Protein AF-A0A818LET8-F1 (afdb_monomer_lite)

pLDDT: mean 85.66, std 9.03, range [57.62, 95.06]

Sequence (127 aa):
EAFKAIEDIHSFTTISKKTPRPQQLATYYNKVALVFWKGGNYVFHATTVLKLYVLHKELKKNITHTELTRLSTKALLAILSISLPTPRTQIDERLETEEALNEKQKRLTSLLSLQEVPTRTSLIRDM

Radius of gyration: 15.85 Å; chains: 1; bounding box: 36×33×44 Å

Foldseek 3Di:
DLVVVLVVVLVVCVVVVDDDDLVVLLVSLVSQLVCCVVVVVLQLNLVSLVVSLVSCVPRVPDDDPVNSVVSVVVSVCSLVPPDDDDDDDPVNCVPDPPVVVVVVQVVSCVSVVHPDRGDSVNSVVVD

Secondary structure (DSSP, 8-state):
-HHHHHHHHHHHHHHH-PPPPHHHHHHHHHHHHHHHHHTT-HHHHHHHHHHHHHHHHHH-TT--HHHHHHHHHHHHHHHHTSPP-PPPPTTHHHHS-HHHHHHHHHHHHHHTT-SS---HHHHHHT-

Structure (mmCIF, N/CA/C/O backbone):
data_AF-A0A818LET8-F1
#
_entry.id   AF-A0A818LET8-F1
#
loop_
_atom_site.group_PDB
_atom_site.id
_atom_site.type_symbol
_atom_site.label_atom_id
_atom_site.label_alt_id
_atom_site.label_comp_id
_atom_site.label_asym_id
_atom_site.label_entity_id
_atom_site.label_seq_id
_atom_site.pdbx_PDB_ins_code
_atom_site.Cartn_x
_atom_site.Cartn_y
_atom_site.Cartn_z
_atom_site.occupancy
_atom_site.B_iso_or_equiv
_atom_site.auth_seq_id
_atom_site.auth_comp_id
_atom_site.auth_asym_id
_atom_site.auth_atom_id
_atom_site.pdbx_PDB_model_num
ATOM 1 N N . GLU A 1 1 ? -0.325 12.469 -13.331 1.00 79.25 1 GLU A N 1
ATOM 2 C CA . GLU A 1 1 ? -1.151 13.140 -12.298 1.00 79.25 1 GLU A CA 1
ATOM 3 C C . GLU A 1 1 ? -1.439 12.301 -11.052 1.00 79.25 1 GLU A C 1
ATOM 5 O O . GLU A 1 1 ? -0.913 12.642 -10.004 1.00 79.25 1 GLU A O 1
ATOM 10 N N . ALA A 1 2 ? -2.196 11.194 -11.106 1.00 86.81 2 ALA A N 1
ATOM 11 C CA . ALA A 1 2 ? -2.594 10.475 -9.879 1.00 86.81 2 ALA A CA 1
ATOM 12 C C . ALA A 1 2 ? -1.421 9.934 -9.032 1.00 86.81 2 ALA A C 1
ATOM 14 O O . ALA A 1 2 ? -1.450 10.057 -7.812 1.00 86.81 2 ALA A O 1
ATOM 15 N N . PHE A 1 3 ? -0.384 9.371 -9.667 1.00 84.50 3 PHE A N 1
ATOM 16 C CA . PHE A 1 3 ? 0.834 8.955 -8.960 1.00 84.50 3 PHE A CA 1
ATOM 17 C C . PHE A 1 3 ? 1.532 10.144 -8.307 1.00 84.50 3 PHE A C 1
ATOM 19 O O . PHE A 1 3 ? 1.750 10.109 -7.107 1.00 84.50 3 PHE A O 1
ATOM 26 N N . LYS A 1 4 ? 1.768 11.223 -9.060 1.00 86.56 4 LYS A N 1
ATOM 27 C CA . LYS A 1 4 ? 2.390 12.455 -8.558 1.00 86.56 4 LYS A CA 1
ATOM 28 C C . LYS A 1 4 ? 1.669 13.009 -7.322 1.00 86.56 4 LYS A C 1
ATOM 30 O O . LYS A 1 4 ? 2.312 13.300 -6.327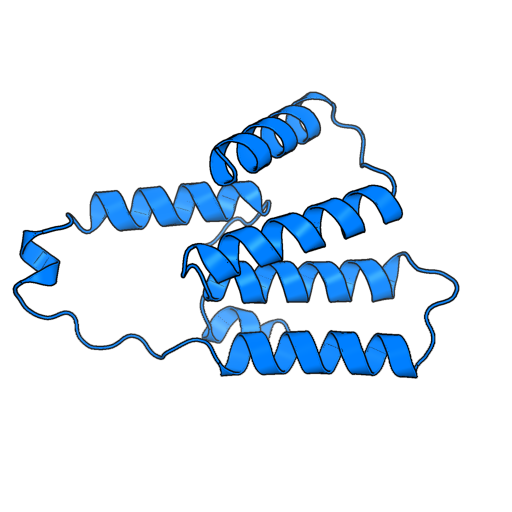 1.00 86.56 4 LYS A O 1
ATOM 35 N N . ALA A 1 5 ? 0.334 13.022 -7.330 1.00 87.19 5 ALA A N 1
ATOM 36 C CA . ALA A 1 5 ? -0.452 13.436 -6.167 1.00 87.19 5 ALA A CA 1
ATOM 37 C C . ALA A 1 5 ? -0.223 12.546 -4.926 1.00 87.19 5 ALA A C 1
ATOM 39 O O . ALA A 1 5 ? -0.210 13.045 -3.804 1.00 87.19 5 ALA A O 1
ATOM 40 N N . ILE A 1 6 ? -0.033 11.232 -5.104 1.00 88.19 6 ILE A N 1
ATOM 41 C CA . ILE A 1 6 ? 0.324 10.319 -4.005 1.00 88.19 6 ILE A CA 1
ATOM 42 C C . ILE A 1 6 ? 1.722 10.650 -3.471 1.00 88.19 6 ILE A C 1
ATOM 44 O O . ILE A 1 6 ? 1.913 10.666 -2.258 1.00 88.19 6 ILE A O 1
ATOM 48 N N . GLU A 1 7 ? 2.679 10.944 -4.351 1.00 87.38 7 GLU A N 1
ATOM 49 C CA . GLU A 1 7 ? 4.041 11.324 -3.958 1.00 87.38 7 GLU A CA 1
ATOM 50 C C . GLU A 1 7 ? 4.085 12.651 -3.207 1.00 87.38 7 GLU A C 1
ATOM 52 O O . GLU A 1 7 ? 4.783 12.753 -2.201 1.00 87.38 7 GLU A O 1
ATOM 57 N N . ASP A 1 8 ? 3.308 13.639 -3.646 1.00 88.25 8 ASP A N 1
ATOM 58 C CA . ASP A 1 8 ? 3.213 14.941 -2.987 1.00 88.25 8 ASP A CA 1
ATOM 59 C C . ASP A 1 8 ? 2.610 14.794 -1.580 1.00 88.25 8 ASP A C 1
ATOM 61 O O . ASP A 1 8 ? 3.136 15.347 -0.612 1.00 88.25 8 ASP A O 1
ATOM 65 N N . ILE A 1 9 ? 1.554 13.981 -1.430 1.00 86.81 9 ILE A N 1
ATOM 66 C CA . ILE A 1 9 ? 0.964 13.673 -0.117 1.00 86.81 9 ILE A CA 1
ATOM 67 C C . ILE A 1 9 ? 1.967 12.923 0.763 1.00 86.81 9 ILE A C 1
ATOM 69 O O . ILE A 1 9 ? 2.123 13.273 1.932 1.00 86.81 9 ILE A O 1
ATOM 73 N N . HIS A 1 10 ? 2.653 11.913 0.223 1.00 85.56 10 HIS A N 1
ATOM 74 C CA . HIS A 1 10 ? 3.650 11.148 0.966 1.00 85.56 10 HIS A CA 1
ATOM 75 C C . HIS A 1 10 ? 4.786 12.058 1.455 1.00 85.56 10 HIS A C 1
ATOM 77 O O . HIS A 1 10 ? 5.080 12.097 2.651 1.00 85.56 10 HIS A O 1
ATOM 83 N N . SER A 1 11 ? 5.345 12.869 0.555 1.00 86.06 11 SER A N 1
ATOM 84 C CA . SER A 1 11 ? 6.360 13.886 0.855 1.00 86.06 11 SER A CA 1
ATOM 85 C C . SER A 1 11 ? 5.889 14.829 1.960 1.00 86.06 11 SER A C 1
ATOM 87 O O . SER A 1 11 ? 6.595 15.038 2.948 1.00 86.06 11 SER A O 1
ATOM 89 N N . PHE A 1 12 ? 4.657 15.333 1.853 1.00 86.12 12 PHE A N 1
ATOM 90 C CA . PHE A 1 12 ? 4.063 16.198 2.866 1.00 86.12 12 PHE A CA 1
ATOM 91 C C . PHE A 1 12 ? 3.935 15.501 4.228 1.00 86.12 12 PHE A C 1
ATOM 93 O O . PHE A 1 12 ? 4.300 16.084 5.251 1.00 86.12 12 PHE A O 1
ATOM 100 N N . THR A 1 13 ? 3.461 14.250 4.269 1.00 83.00 13 THR A N 1
ATOM 101 C CA . THR A 1 13 ? 3.332 13.497 5.530 1.00 83.00 13 THR A CA 1
ATOM 102 C C . THR A 1 13 ? 4.682 13.241 6.196 1.00 83.00 13 THR A C 1
ATOM 104 O O . THR A 1 13 ? 4.791 13.370 7.416 1.00 83.00 13 THR A O 1
ATOM 107 N N . THR A 1 14 ? 5.723 12.973 5.405 1.00 82.50 14 THR A N 1
ATOM 108 C CA . THR A 1 14 ? 7.094 12.774 5.886 1.00 82.50 14 THR A CA 1
ATOM 109 C C . THR A 1 14 ? 7.678 14.061 6.474 1.00 82.50 14 THR A C 1
ATOM 111 O O . THR A 1 14 ? 8.269 14.031 7.553 1.00 82.50 14 THR A O 1
ATOM 114 N N . ILE A 1 15 ? 7.454 15.211 5.826 1.00 85.31 15 ILE A N 1
ATOM 115 C CA . ILE A 1 15 ? 7.904 16.525 6.322 1.00 85.31 15 ILE A CA 1
ATOM 116 C C . ILE A 1 15 ? 7.147 16.925 7.593 1.00 85.31 15 ILE A C 1
ATOM 118 O O . ILE A 1 15 ? 7.742 17.425 8.546 1.00 85.31 15 ILE A O 1
ATOM 122 N N . SER A 1 16 ? 5.831 16.697 7.623 1.00 83.69 16 SER A N 1
ATOM 123 C CA . SER A 1 16 ? 4.967 17.122 8.726 1.00 83.69 16 SER A CA 1
ATOM 124 C C . SER A 1 16 ? 5.301 16.429 10.053 1.00 83.69 16 SER A C 1
ATOM 126 O O . SER A 1 16 ? 5.002 16.984 11.111 1.00 83.69 16 SER A O 1
ATOM 128 N N . LYS A 1 17 ? 5.886 15.218 10.019 1.00 78.44 17 LYS A N 1
ATOM 129 C CA . LYS A 1 17 ? 6.141 14.325 11.176 1.00 78.44 17 LYS A CA 1
ATOM 130 C C . LYS A 1 17 ? 4.910 14.022 12.051 1.00 78.44 17 LYS A C 1
ATOM 132 O O . LYS A 1 17 ? 5.023 13.317 13.050 1.00 78.44 17 LYS A O 1
ATOM 137 N N . LYS A 1 18 ? 3.728 14.534 11.697 1.00 79.69 18 LYS A N 1
ATOM 138 C CA . LYS A 1 18 ? 2.462 14.297 12.388 1.00 79.69 18 LYS A CA 1
ATOM 139 C C . LYS A 1 18 ? 1.752 13.119 11.744 1.00 79.69 18 LYS A C 1
ATOM 141 O O . LYS A 1 18 ? 1.424 13.163 10.559 1.00 79.69 18 LYS A O 1
ATOM 146 N N . THR A 1 19 ? 1.449 12.102 12.543 1.00 77.50 19 THR A N 1
ATOM 147 C CA . THR A 1 19 ? 0.632 10.972 12.097 1.00 77.50 19 THR A CA 1
ATOM 148 C C . THR A 1 19 ? -0.773 11.468 11.733 1.00 77.50 19 THR A C 1
ATOM 150 O O . THR A 1 19 ? -1.445 12.064 12.583 1.00 77.50 19 THR A O 1
ATOM 153 N N . PRO A 1 20 ? -1.244 11.254 10.489 1.00 83.06 20 PRO A N 1
ATOM 154 C CA . PRO A 1 20 ? -2.595 11.630 10.090 1.00 83.06 20 PRO A CA 1
ATOM 155 C C . PRO A 1 20 ? -3.643 10.910 10.938 1.00 83.06 20 PRO A C 1
ATOM 157 O O . PRO A 1 20 ? -3.408 9.813 11.449 1.00 83.06 20 PRO A O 1
ATOM 160 N N . ARG A 1 21 ? -4.847 11.483 11.045 1.00 87.75 21 ARG A N 1
ATOM 161 C CA . ARG A 1 21 ? -5.942 10.798 11.746 1.00 87.75 21 ARG A CA 1
ATOM 162 C C . ARG A 1 21 ? -6.251 9.467 11.041 1.00 87.75 21 ARG A C 1
ATOM 164 O O . ARG A 1 21 ? -6.277 9.451 9.806 1.00 87.75 21 ARG A O 1
ATOM 171 N N . PRO A 1 22 ? -6.596 8.389 11.770 1.00 86.94 22 PRO A N 1
ATOM 172 C CA . PRO A 1 22 ? -6.843 7.072 11.173 1.00 86.94 22 PRO A CA 1
ATOM 173 C C . PRO A 1 22 ? -7.854 7.085 10.016 1.00 86.94 22 PRO A C 1
ATOM 175 O O . PRO A 1 22 ? -7.653 6.426 9.002 1.00 86.94 22 PRO A O 1
ATOM 178 N N . GLN A 1 23 ? -8.910 7.900 10.115 1.00 88.25 23 GLN A N 1
ATOM 179 C CA . GLN A 1 23 ? -9.915 8.065 9.055 1.00 88.25 23 GLN A CA 1
ATOM 180 C C . GLN A 1 23 ? -9.348 8.701 7.772 1.00 88.25 23 GLN A C 1
ATOM 182 O O . GLN A 1 23 ? -9.692 8.291 6.660 1.00 88.25 23 GLN A O 1
ATOM 187 N N . GLN A 1 24 ? -8.464 9.693 7.913 1.00 89.38 24 GLN A N 1
ATOM 188 C CA . GLN A 1 24 ? -7.799 10.332 6.775 1.00 89.38 24 GLN A CA 1
ATOM 189 C C . GLN A 1 24 ? -6.818 9.357 6.123 1.00 89.38 24 GLN A C 1
ATOM 191 O O . GLN A 1 24 ? -6.822 9.211 4.902 1.00 89.38 24 GLN A O 1
ATOM 196 N N . LEU A 1 25 ? -6.050 8.627 6.937 1.00 89.38 25 LEU A N 1
ATOM 197 C CA . LEU A 1 25 ? -5.111 7.616 6.458 1.00 89.38 25 LEU A CA 1
ATOM 198 C C . LEU A 1 25 ? -5.826 6.455 5.742 1.00 89.38 25 LEU A C 1
ATOM 200 O O . LEU A 1 25 ? -5.381 6.008 4.688 1.00 89.38 25 LEU A O 1
ATOM 204 N N . ALA A 1 26 ? -6.990 6.029 6.240 1.00 90.81 26 ALA A N 1
ATOM 205 C CA . ALA A 1 26 ? -7.830 5.032 5.578 1.00 90.81 26 ALA A CA 1
ATOM 206 C C . ALA A 1 26 ? -8.343 5.519 4.214 1.00 90.81 26 ALA A C 1
ATOM 208 O O . ALA A 1 26 ? -8.358 4.764 3.239 1.00 90.81 26 ALA A O 1
ATOM 209 N N . THR A 1 27 ? -8.753 6.786 4.120 1.00 91.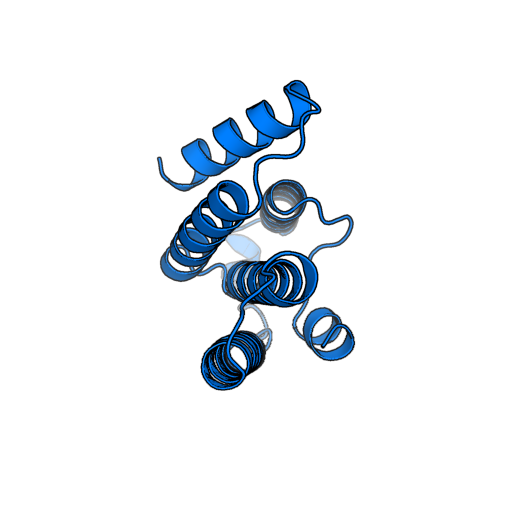75 27 THR A N 1
ATOM 210 C CA . THR A 1 27 ? -9.184 7.389 2.849 1.00 91.75 27 THR A CA 1
ATOM 211 C C . THR A 1 27 ? -8.023 7.459 1.863 1.00 91.75 27 THR A C 1
ATOM 213 O O . THR A 1 27 ? -8.180 7.067 0.706 1.00 91.75 27 THR A O 1
ATOM 216 N N . TYR A 1 28 ? -6.848 7.882 2.332 1.00 91.81 28 TYR A N 1
ATOM 217 C CA . TYR A 1 28 ? -5.618 7.906 1.547 1.00 91.81 28 TYR A CA 1
ATOM 218 C C . TYR A 1 28 ? -5.284 6.519 0.983 1.00 91.81 28 TYR A C 1
ATOM 220 O O . TYR A 1 28 ? -5.211 6.365 -0.235 1.00 91.81 28 TYR A O 1
ATOM 228 N N . TYR A 1 29 ? -5.202 5.483 1.824 1.00 92.69 29 TYR A N 1
ATOM 229 C CA . TYR A 1 29 ? -4.906 4.124 1.360 1.00 92.69 29 TYR A CA 1
ATOM 230 C C . TYR A 1 29 ? -5.960 3.570 0.392 1.00 92.69 29 TYR A C 1
ATOM 232 O O . TYR A 1 29 ? -5.601 2.888 -0.565 1.00 92.69 29 TYR A O 1
ATOM 240 N N . ASN A 1 30 ? -7.245 3.905 0.552 1.00 93.12 30 ASN A N 1
ATOM 241 C CA . ASN A 1 30 ? -8.265 3.536 -0.436 1.00 93.12 30 ASN A CA 1
ATOM 242 C C . ASN A 1 30 ? -8.000 4.159 -1.818 1.00 93.12 30 ASN A C 1
ATOM 244 O O . ASN A 1 30 ? -8.162 3.485 -2.838 1.00 93.12 30 ASN A O 1
ATOM 248 N N . LYS A 1 31 ? -7.588 5.433 -1.867 1.00 93.75 31 LYS A N 1
ATOM 249 C CA . LYS A 1 31 ? -7.252 6.117 -3.127 1.00 93.75 31 LYS A CA 1
ATOM 250 C C . LYS A 1 31 ? -5.969 5.555 -3.739 1.00 93.75 31 LYS A C 1
ATOM 252 O O . LYS A 1 31 ? -5.960 5.248 -4.927 1.00 93.75 31 LYS A O 1
ATOM 257 N N . VAL A 1 32 ? -4.936 5.338 -2.928 1.00 93.44 32 VAL A N 1
ATOM 258 C CA . VAL A 1 32 ? -3.664 4.732 -3.353 1.00 93.44 32 VAL A CA 1
ATOM 259 C C . VAL A 1 32 ? -3.883 3.334 -3.936 1.00 93.44 32 VAL A C 1
ATOM 261 O O . VAL A 1 32 ? -3.411 3.041 -5.033 1.00 93.44 32 VAL A O 1
ATOM 264 N N . ALA A 1 33 ? -4.679 2.493 -3.267 1.00 94.31 33 ALA A N 1
ATOM 265 C CA . ALA A 1 33 ? -5.007 1.157 -3.756 1.00 94.31 33 ALA A CA 1
ATOM 266 C C . ALA A 1 33 ? -5.691 1.202 -5.133 1.00 94.31 33 ALA A C 1
ATOM 268 O O . ALA A 1 33 ? -5.399 0.364 -5.987 1.00 94.31 33 ALA A O 1
ATOM 269 N N . LEU A 1 34 ? -6.578 2.174 -5.373 1.00 94.31 34 LEU A N 1
ATOM 270 C CA . LEU A 1 34 ? -7.237 2.342 -6.670 1.00 94.31 34 LEU A CA 1
ATOM 271 C C . LEU A 1 34 ? -6.247 2.757 -7.767 1.00 94.31 34 LEU A C 1
ATOM 273 O O . LEU A 1 34 ? -6.321 2.230 -8.876 1.00 94.31 34 LEU A O 1
ATOM 277 N N . VAL A 1 35 ? -5.314 3.662 -7.460 1.00 94.00 35 VAL A N 1
ATOM 278 C CA . VAL A 1 35 ? -4.277 4.090 -8.410 1.00 94.00 35 VAL A CA 1
ATOM 279 C C . VAL A 1 35 ? -3.367 2.923 -8.779 1.00 94.00 35 VAL A C 1
ATOM 281 O O . VAL A 1 35 ? -3.138 2.693 -9.963 1.00 94.00 35 VAL A O 1
ATOM 284 N N . PHE A 1 36 ? -2.922 2.127 -7.804 1.00 93.69 36 PHE A N 1
ATOM 285 C CA . PHE A 1 36 ? -2.116 0.940 -8.093 1.00 93.69 36 PHE A CA 1
ATOM 286 C C . PHE A 1 36 ? -2.864 -0.096 -8.929 1.00 93.69 36 PHE A C 1
ATOM 288 O O . PHE A 1 36 ? -2.287 -0.638 -9.869 1.00 93.69 36 PHE A O 1
ATOM 295 N N . TRP A 1 37 ? -4.151 -0.321 -8.645 1.00 92.94 37 TRP A N 1
ATOM 296 C CA . TRP A 1 37 ? -4.986 -1.223 -9.437 1.00 92.94 37 TRP A CA 1
ATOM 297 C C . TRP A 1 37 ? -5.098 -0.765 -10.893 1.00 92.94 37 TRP A C 1
ATOM 299 O O . TRP A 1 37 ? -4.849 -1.534 -11.816 1.00 92.94 37 TRP A O 1
ATOM 309 N N . LYS A 1 38 ? -5.450 0.508 -11.106 1.00 92.62 38 LYS A N 1
ATOM 310 C CA . LYS A 1 38 ? -5.613 1.077 -12.450 1.00 92.62 38 LYS A CA 1
ATOM 311 C C . LYS A 1 38 ? -4.286 1.234 -13.192 1.00 92.62 38 LYS A C 1
ATOM 313 O O . LYS A 1 38 ? -4.283 1.199 -14.413 1.00 92.62 38 LYS A O 1
ATOM 318 N N . GLY A 1 39 ? -3.179 1.371 -12.466 1.00 88.25 39 GLY A N 1
ATOM 319 C CA . GLY A 1 39 ? -1.830 1.424 -13.021 1.00 88.25 39 GLY A CA 1
ATOM 320 C C . GLY A 1 39 ? -1.175 0.060 -13.253 1.00 88.25 39 GLY A C 1
ATOM 321 O O . GLY A 1 39 ? 0.015 0.043 -13.543 1.00 88.25 39 GLY A O 1
ATOM 322 N N . GLY A 1 40 ? -1.878 -1.064 -13.057 1.00 89.12 40 GLY A N 1
ATOM 323 C CA . GLY A 1 40 ? -1.327 -2.415 -13.258 1.00 89.12 40 GLY A CA 1
ATOM 324 C C . GLY A 1 40 ? -0.289 -2.856 -12.215 1.00 89.12 40 GLY A C 1
ATOM 325 O O . GLY A 1 40 ? 0.377 -3.872 -12.375 1.00 89.12 40 GLY A O 1
ATOM 326 N N . ASN A 1 41 ? -0.140 -2.110 -11.120 1.00 90.94 41 ASN A N 1
ATOM 327 C CA . ASN A 1 41 ? 0.834 -2.373 -10.061 1.00 90.94 41 ASN A CA 1
ATOM 328 C C . ASN A 1 41 ? 0.196 -3.250 -8.968 1.00 90.94 41 ASN A C 1
ATOM 330 O O . ASN A 1 41 ? 0.002 -2.816 -7.830 1.00 90.94 41 ASN A O 1
ATOM 334 N N . TYR A 1 42 ? -0.180 -4.484 -9.318 1.00 92.56 42 TYR A N 1
ATOM 335 C CA . TYR A 1 42 ? -1.039 -5.334 -8.479 1.00 92.56 42 TYR A CA 1
ATOM 336 C C . TYR A 1 42 ? -0.425 -5.725 -7.130 1.00 92.56 42 TYR A C 1
ATOM 338 O O . TYR A 1 42 ? -1.139 -5.792 -6.131 1.00 92.56 42 TYR A O 1
ATOM 346 N N . VAL A 1 43 ? 0.896 -5.909 -7.059 1.00 92.38 43 VAL A N 1
ATOM 347 C CA . VAL A 1 43 ? 1.575 -6.214 -5.789 1.00 92.38 43 VAL A CA 1
ATOM 348 C C . VAL A 1 43 ? 1.463 -5.040 -4.811 1.00 92.38 43 VAL A C 1
ATOM 350 O O . VAL A 1 43 ? 1.132 -5.221 -3.638 1.00 92.38 43 VAL A O 1
ATOM 353 N N . PHE A 1 44 ? 1.640 -3.813 -5.302 1.00 93.69 44 PHE A N 1
ATOM 354 C CA . PHE A 1 44 ? 1.472 -2.598 -4.504 1.00 93.69 44 PHE A CA 1
ATOM 355 C C . PHE A 1 44 ? 0.003 -2.355 -4.130 1.00 93.69 44 PHE A C 1
ATOM 357 O O . PHE A 1 44 ? -0.284 -1.922 -3.011 1.00 93.69 44 PHE A O 1
ATOM 364 N N . HIS A 1 45 ? -0.941 -2.704 -5.013 1.00 95.00 45 HIS A N 1
ATOM 365 C CA . HIS A 1 45 ? -2.367 -2.721 -4.682 1.00 95.00 45 HIS A CA 1
ATOM 366 C C . HIS A 1 45 ? -2.651 -3.656 -3.500 1.00 95.00 45 HIS A C 1
ATOM 368 O O . HIS A 1 45 ? -3.200 -3.207 -2.494 1.00 95.00 45 HIS A O 1
ATOM 374 N N . ALA A 1 46 ? -2.237 -4.922 -3.593 1.00 95.06 46 ALA A N 1
ATOM 375 C CA . ALA A 1 46 ? -2.442 -5.918 -2.545 1.00 95.06 46 ALA A CA 1
ATOM 376 C C . ALA A 1 46 ? -1.812 -5.478 -1.216 1.00 95.06 46 ALA A C 1
ATOM 378 O O . ALA A 1 46 ? -2.468 -5.511 -0.176 1.00 95.06 46 ALA A O 1
ATOM 379 N N . THR A 1 47 ? -0.589 -4.947 -1.267 1.00 94.75 47 THR A N 1
ATOM 380 C CA . THR A 1 47 ? 0.107 -4.409 -0.090 1.00 94.75 47 THR A CA 1
ATOM 381 C C . THR A 1 47 ? -0.664 -3.256 0.558 1.00 94.75 47 THR A C 1
ATOM 383 O O . THR A 1 47 ? -0.812 -3.196 1.778 1.00 94.75 47 THR A O 1
ATOM 386 N N . THR A 1 48 ? -1.215 -2.347 -0.251 1.00 94.75 48 THR A N 1
ATOM 387 C CA . THR A 1 48 ? -2.014 -1.219 0.253 1.00 94.75 48 THR A CA 1
ATOM 388 C C . THR A 1 48 ? -3.320 -1.695 0.893 1.00 94.75 48 THR A C 1
ATOM 390 O O . THR A 1 48 ? -3.732 -1.166 1.925 1.00 94.75 48 THR A O 1
ATOM 393 N N . VAL A 1 49 ? -3.973 -2.707 0.312 1.00 94.75 49 VAL A N 1
ATOM 394 C CA . VAL A 1 49 ? -5.190 -3.312 0.878 1.00 94.75 49 VAL A CA 1
ATOM 395 C C . VAL A 1 49 ? -4.886 -4.018 2.203 1.00 94.75 49 VAL A C 1
ATOM 397 O O . VAL A 1 49 ? -5.662 -3.867 3.147 1.00 94.75 49 VAL A O 1
ATOM 400 N N . LEU A 1 50 ? -3.752 -4.714 2.311 1.00 93.50 50 LEU A N 1
ATOM 401 C CA . LEU A 1 50 ? -3.305 -5.333 3.561 1.00 93.50 50 LEU A CA 1
ATOM 402 C C . LEU A 1 50 ? -3.049 -4.277 4.648 1.00 93.50 50 LEU A C 1
ATOM 404 O O . LEU A 1 50 ? -3.581 -4.391 5.752 1.00 93.50 50 LEU A O 1
ATOM 408 N N . LYS A 1 51 ? -2.346 -3.183 4.321 1.00 92.00 51 LYS A N 1
ATOM 409 C CA . LYS A 1 51 ? -2.170 -2.045 5.243 1.00 92.00 51 LYS A CA 1
ATOM 410 C C . LYS A 1 51 ? -3.498 -1.439 5.687 1.00 92.00 51 LYS A C 1
ATOM 412 O O . LYS A 1 51 ? -3.665 -1.111 6.858 1.00 92.00 51 LYS A O 1
ATOM 417 N N . LEU A 1 52 ? -4.458 -1.306 4.771 1.00 92.38 52 LEU A N 1
ATOM 418 C CA . LEU A 1 52 ? -5.793 -0.812 5.094 1.00 92.38 52 LEU A CA 1
ATOM 419 C C . LEU A 1 52 ? -6.519 -1.749 6.069 1.00 92.38 52 LEU A C 1
ATOM 421 O O . LEU A 1 52 ? -7.178 -1.259 6.985 1.00 92.38 52 LEU A O 1
ATOM 425 N N . TYR A 1 53 ? -6.403 -3.067 5.889 1.00 92.69 53 TYR A N 1
ATOM 426 C CA . TYR A 1 53 ? -6.962 -4.058 6.809 1.00 92.69 53 TYR A CA 1
ATOM 427 C C . TYR A 1 53 ? -6.354 -3.929 8.212 1.00 92.69 53 TYR A C 1
ATOM 429 O O . TYR A 1 53 ? -7.108 -3.782 9.174 1.00 92.69 53 TYR A O 1
ATOM 437 N N . VAL A 1 54 ? -5.021 -3.891 8.324 1.00 91.69 54 VAL A N 1
ATOM 438 C CA . VAL A 1 54 ? -4.315 -3.721 9.609 1.00 91.69 54 VAL A CA 1
ATOM 439 C C . VAL A 1 54 ? -4.734 -2.416 10.290 1.00 91.69 54 VAL A C 1
ATOM 441 O O . VAL A 1 54 ? -5.143 -2.428 11.447 1.00 91.69 54 VAL A O 1
ATOM 444 N N . LEU A 1 55 ? -4.773 -1.308 9.541 1.00 90.94 55 LEU A N 1
ATOM 445 C CA . LEU A 1 55 ? -5.218 -0.006 10.045 1.00 90.94 55 LEU A CA 1
ATOM 446 C C . LEU A 1 55 ? -6.631 -0.065 10.646 1.00 90.94 55 LEU A C 1
ATOM 448 O O . LEU A 1 55 ? -6.894 0.514 11.699 1.00 90.94 55 LEU A O 1
ATOM 452 N N . HIS A 1 56 ? -7.557 -0.751 9.973 1.00 89.81 56 HIS A N 1
ATOM 453 C CA . HIS A 1 56 ? -8.927 -0.906 10.457 1.00 89.81 56 HIS A CA 1
ATOM 454 C C . HIS A 1 56 ? -9.008 -1.818 11.679 1.00 89.81 56 HIS A C 1
ATOM 456 O O . HIS A 1 56 ? -9.774 -1.522 12.593 1.00 89.81 56 HIS A O 1
ATOM 462 N N . LYS A 1 57 ? -8.221 -2.895 11.703 1.00 88.88 57 LYS A N 1
ATOM 463 C CA . LYS A 1 57 ? -8.149 -3.834 12.824 1.00 88.88 57 LYS A CA 1
ATOM 464 C C . LYS A 1 57 ? -7.625 -3.160 14.096 1.00 88.88 57 LYS A C 1
ATOM 466 O O . LYS A 1 57 ? -8.150 -3.424 15.169 1.00 88.88 57 LYS A O 1
ATOM 471 N N . GLU A 1 58 ? -6.630 -2.283 13.975 1.00 88.06 58 GLU A N 1
ATOM 472 C CA . GLU A 1 58 ? -5.965 -1.656 15.125 1.00 88.06 58 GLU A CA 1
ATOM 473 C C . GLU A 1 58 ? -6.633 -0.355 15.591 1.00 88.06 58 GLU A C 1
ATOM 475 O O . GLU A 1 58 ? -6.705 -0.089 16.789 1.00 88.06 58 GLU A O 1
ATOM 480 N N . LEU A 1 59 ? -7.124 0.479 14.666 1.00 84.50 59 LEU A N 1
ATOM 481 C CA . LEU A 1 59 ? -7.514 1.860 14.988 1.00 84.50 59 LEU A CA 1
ATOM 482 C C . LEU A 1 59 ? -9.025 2.126 14.918 1.00 84.50 59 LEU A C 1
ATOM 484 O O . LEU A 1 59 ? -9.479 3.167 15.405 1.00 84.50 59 LEU A O 1
ATOM 488 N N . LYS A 1 60 ? -9.836 1.228 14.337 1.00 80.38 60 LYS A N 1
ATOM 489 C CA . LYS A 1 60 ? -11.298 1.403 14.271 1.00 80.38 60 LYS A CA 1
ATOM 490 C C . LYS A 1 60 ? -11.968 0.728 15.472 1.00 80.38 60 LYS A C 1
ATOM 492 O O . LYS A 1 60 ? -12.288 -0.453 15.434 1.00 80.38 60 LYS A O 1
ATOM 497 N N . LYS A 1 61 ? -12.264 1.521 16.509 1.00 75.81 61 LYS A N 1
ATOM 498 C CA . LYS A 1 61 ? -12.863 1.055 17.780 1.00 75.81 61 LYS A CA 1
ATOM 499 C C . LYS A 1 61 ? -14.186 0.278 17.638 1.00 75.81 61 LYS A C 1
ATOM 501 O O . LYS A 1 61 ? -14.462 -0.571 18.470 1.00 75.81 61 LYS A O 1
ATOM 506 N N . ASN A 1 62 ? -14.972 0.545 16.589 1.00 81.69 62 ASN A N 1
ATOM 507 C CA . ASN A 1 62 ? -16.301 -0.048 16.364 1.00 81.69 62 ASN A CA 1
ATOM 508 C C . ASN A 1 62 ? -16.389 -0.768 15.006 1.00 81.69 62 ASN A C 1
ATOM 510 O O . ASN A 1 62 ? -17.327 -0.540 14.240 1.00 81.69 62 ASN A O 1
ATOM 514 N N . ILE A 1 63 ? -15.379 -1.557 14.633 1.00 85.19 63 ILE A N 1
ATOM 515 C CA . ILE A 1 63 ? -15.463 -2.369 13.414 1.00 85.19 63 ILE A CA 1
ATOM 516 C C . ILE A 1 63 ? -16.365 -3.584 13.642 1.00 85.19 63 ILE A C 1
ATOM 518 O O . ILE A 1 63 ? -16.201 -4.322 14.610 1.00 85.19 63 ILE A O 1
ATOM 522 N N . THR A 1 64 ? -17.329 -3.798 12.747 1.00 90.06 64 THR A N 1
ATOM 523 C CA . THR A 1 64 ? -18.170 -5.001 12.814 1.00 90.06 64 THR A CA 1
ATOM 524 C C . THR A 1 64 ? -17.403 -6.217 12.298 1.00 90.06 64 THR A C 1
ATOM 526 O O . THR A 1 64 ? -16.539 -6.096 11.425 1.00 90.06 64 THR A O 1
ATOM 529 N N . HIS A 1 65 ? -17.751 -7.411 12.784 1.00 89.00 65 HIS A N 1
ATOM 530 C CA . HIS A 1 65 ? -17.151 -8.652 12.290 1.00 89.00 65 HIS A CA 1
ATOM 531 C C . HIS A 1 65 ? -17.329 -8.800 10.768 1.00 89.00 65 HIS A C 1
ATOM 533 O O . HIS A 1 65 ? -16.381 -9.116 10.057 1.00 89.00 65 HIS A O 1
ATOM 539 N N . THR A 1 66 ? -18.509 -8.455 10.247 1.00 91.88 66 THR A N 1
ATOM 540 C CA . THR A 1 66 ? -18.808 -8.471 8.809 1.00 91.88 66 THR A CA 1
ATOM 541 C C . THR A 1 66 ? -17.885 -7.551 8.003 1.00 91.88 66 THR A C 1
ATOM 543 O O . THR A 1 66 ? -17.386 -7.941 6.947 1.00 91.88 66 THR A O 1
ATOM 546 N N . GLU A 1 67 ? -17.614 -6.335 8.489 1.00 88.06 67 GLU A N 1
ATOM 547 C CA . GLU A 1 67 ? -16.674 -5.419 7.833 1.00 88.06 67 GLU A CA 1
ATOM 548 C C . GLU A 1 67 ? -15.244 -5.961 7.844 1.00 88.06 67 GLU A C 1
ATOM 550 O O . GLU A 1 67 ? -14.550 -5.869 6.828 1.00 88.06 67 GLU A O 1
ATOM 555 N N . LEU A 1 68 ? -14.815 -6.530 8.972 1.00 89.88 68 LEU A N 1
ATOM 556 C CA . LEU A 1 68 ? -13.480 -7.099 9.119 1.00 89.88 68 LEU A CA 1
ATOM 557 C C . LEU A 1 68 ? -13.282 -8.291 8.173 1.00 89.88 68 LEU A C 1
ATOM 559 O O . LEU A 1 68 ? -12.290 -8.323 7.448 1.00 89.88 68 LEU A O 1
ATOM 563 N N . THR A 1 69 ? -14.256 -9.203 8.107 1.00 93.25 69 THR A N 1
ATOM 564 C CA . THR A 1 69 ? -14.259 -10.355 7.192 1.00 93.25 69 THR A CA 1
ATOM 565 C C . THR A 1 69 ? -14.251 -9.918 5.730 1.00 93.25 69 THR A C 1
ATOM 567 O O . THR A 1 69 ? -13.542 -10.488 4.902 1.00 93.25 69 THR A O 1
ATOM 570 N N . ARG A 1 70 ? -14.984 -8.855 5.383 1.00 93.00 70 ARG A N 1
ATOM 571 C CA . ARG A 1 70 ? -14.957 -8.301 4.024 1.00 93.00 70 ARG A CA 1
ATOM 572 C C . ARG A 1 70 ? -13.579 -7.740 3.665 1.00 93.00 70 ARG A C 1
ATOM 574 O O . ARG A 1 70 ? -13.110 -7.943 2.545 1.00 93.00 70 ARG A O 1
ATOM 581 N N . LEU A 1 71 ? -12.934 -7.023 4.588 1.00 91.44 71 LEU A N 1
ATOM 582 C CA . LEU A 1 71 ? -11.599 -6.459 4.371 1.00 91.44 71 LEU A CA 1
ATOM 583 C C . LEU A 1 71 ? -10.527 -7.550 4.269 1.00 91.44 71 LEU A C 1
ATOM 585 O O . LEU A 1 71 ? -9.697 -7.473 3.365 1.00 91.44 71 LEU A O 1
ATOM 589 N N . SER A 1 72 ? -10.572 -8.571 5.129 1.00 91.88 72 SER A N 1
ATOM 590 C CA . SER A 1 72 ? -9.626 -9.693 5.077 1.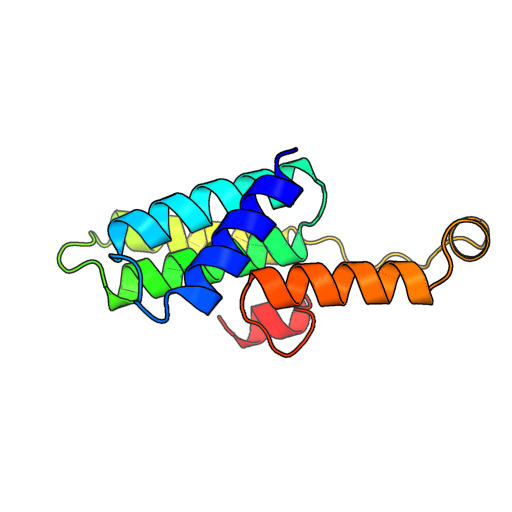00 91.88 72 SER A CA 1
ATOM 591 C C . SER A 1 72 ? -9.791 -10.511 3.797 1.00 91.88 72 SER A C 1
ATOM 593 O O . SER A 1 72 ? -8.804 -10.788 3.122 1.00 91.88 72 SER A O 1
ATOM 595 N N . THR A 1 73 ? -11.031 -10.805 3.392 1.00 94.44 73 THR A N 1
ATOM 596 C CA . THR A 1 73 ? -11.318 -11.510 2.131 1.00 94.44 73 THR A CA 1
ATOM 597 C C . THR A 1 73 ? -10.808 -10.713 0.934 1.00 94.44 73 THR A C 1
ATOM 599 O O . THR A 1 73 ? -10.181 -11.267 0.035 1.00 94.44 73 THR A O 1
ATOM 602 N N . LYS A 1 74 ? -11.010 -9.388 0.931 1.00 93.88 74 LYS A N 1
ATOM 603 C CA . LYS A 1 74 ? -10.483 -8.510 -0.120 1.00 93.88 74 LYS A CA 1
ATOM 604 C C . LYS A 1 74 ? -8.952 -8.534 -0.171 1.00 93.88 74 LYS A C 1
ATOM 606 O O . LYS A 1 74 ? -8.401 -8.582 -1.266 1.00 93.88 74 LYS A O 1
ATOM 611 N N . ALA A 1 75 ? -8.277 -8.490 0.979 1.00 93.88 75 ALA A N 1
ATOM 612 C CA . ALA A 1 75 ? -6.818 -8.566 1.045 1.00 93.88 75 ALA A CA 1
ATOM 613 C C . ALA A 1 75 ? -6.305 -9.911 0.509 1.00 93.88 75 ALA A C 1
ATOM 615 O O . ALA A 1 75 ? -5.434 -9.926 -0.359 1.00 93.88 75 ALA A O 1
ATOM 616 N N . LEU A 1 76 ? -6.915 -11.019 0.942 1.00 94.00 76 LEU A N 1
ATOM 617 C CA . LEU A 1 76 ? -6.571 -12.367 0.492 1.00 94.00 76 LEU A CA 1
ATOM 618 C C . LEU A 1 76 ? -6.732 -12.516 -1.024 1.00 94.00 76 LEU A C 1
ATOM 620 O O . LEU A 1 76 ? -5.802 -12.930 -1.714 1.00 94.00 76 LEU A O 1
ATOM 624 N N . LEU A 1 77 ? -7.889 -12.125 -1.564 1.00 94.12 77 LEU A N 1
ATOM 625 C CA . LEU A 1 77 ? -8.149 -12.196 -3.001 1.00 94.12 77 LEU A CA 1
ATOM 626 C C . LEU A 1 77 ? -7.190 -11.307 -3.798 1.00 94.12 77 LEU A C 1
ATOM 628 O O . LEU A 1 77 ? -6.724 -11.722 -4.857 1.00 94.12 77 LEU A O 1
ATOM 632 N N . ALA A 1 78 ? -6.856 -10.115 -3.292 1.00 94.00 78 ALA A N 1
ATOM 633 C CA . ALA A 1 78 ? -5.899 -9.229 -3.946 1.00 94.00 78 ALA A CA 1
ATOM 634 C C . ALA A 1 78 ? -4.500 -9.856 -4.034 1.00 94.00 78 ALA A C 1
ATOM 636 O O . ALA A 1 78 ? -3.868 -9.749 -5.079 1.00 94.00 78 ALA A O 1
ATOM 637 N N . ILE A 1 79 ? -4.037 -10.536 -2.978 1.00 93.06 79 ILE A N 1
ATOM 638 C CA . ILE A 1 79 ? -2.736 -11.226 -2.951 1.00 93.06 79 ILE A CA 1
ATOM 639 C C . ILE A 1 79 ? -2.740 -12.446 -3.880 1.00 93.06 79 ILE A C 1
ATOM 641 O O . ILE A 1 79 ? -1.796 -12.653 -4.645 1.00 93.06 79 ILE A O 1
ATOM 645 N N . LEU A 1 80 ? -3.808 -13.247 -3.852 1.00 91.56 80 LEU A N 1
ATOM 646 C CA . LEU A 1 80 ? -3.923 -14.446 -4.686 1.00 91.56 80 LEU A CA 1
ATOM 647 C C . LEU A 1 80 ? -4.071 -14.127 -6.179 1.00 91.56 80 LEU A C 1
ATOM 649 O O . LEU A 1 80 ? -3.615 -14.918 -6.999 1.00 91.56 80 LEU A O 1
ATOM 653 N N . SER A 1 81 ? -4.645 -12.972 -6.523 1.00 91.12 81 SER A N 1
ATOM 654 C CA . SER A 1 81 ? -4.825 -12.521 -7.912 1.00 91.12 81 SER A CA 1
ATOM 655 C C . SER A 1 81 ? -3.562 -11.914 -8.535 1.00 91.12 81 SER A C 1
ATOM 657 O O . SER A 1 81 ? -3.583 -11.543 -9.707 1.00 91.12 81 SER A O 1
ATOM 659 N N . ILE A 1 82 ? -2.466 -11.770 -7.779 1.00 89.94 82 ILE A N 1
ATOM 660 C CA . ILE A 1 82 ? -1.183 -11.328 -8.335 1.00 89.94 82 ILE A CA 1
ATOM 661 C C . ILE A 1 82 ? -0.676 -12.418 -9.284 1.00 89.94 82 ILE A C 1
ATOM 663 O O . ILE A 1 82 ? -0.380 -13.532 -8.843 1.00 89.94 82 ILE A O 1
ATOM 667 N N . SER A 1 83 ? -0.537 -12.080 -10.568 1.00 82.88 83 SER A N 1
ATOM 668 C CA . SER A 1 83 ? 0.050 -12.971 -11.568 1.00 82.88 83 SER A CA 1
ATOM 669 C C . SER A 1 83 ? 1.436 -13.443 -11.138 1.00 82.88 83 SER A C 1
ATOM 671 O O . SER A 1 83 ? 2.260 -12.657 -10.661 1.00 82.88 83 SER A O 1
ATOM 673 N N . LEU A 1 84 ? 1.700 -14.735 -11.326 1.00 76.75 84 LEU A N 1
ATOM 674 C CA . LEU A 1 84 ? 3.041 -15.277 -11.150 1.00 76.75 84 LEU A CA 1
ATOM 675 C C . LEU A 1 84 ? 3.977 -14.651 -12.193 1.00 76.75 84 LEU A C 1
ATOM 677 O O . LEU A 1 84 ? 3.524 -14.374 -13.307 1.00 76.75 84 LEU A O 1
ATOM 681 N N . PRO A 1 85 ? 5.255 -14.413 -11.850 1.00 68.00 85 PRO A N 1
ATOM 682 C CA . PRO A 1 85 ? 6.209 -13.873 -12.803 1.00 68.00 85 PRO A CA 1
ATOM 683 C C . PRO A 1 85 ? 6.300 -14.813 -14.006 1.00 68.00 85 PRO A C 1
ATOM 685 O O . PRO A 1 85 ? 6.757 -15.949 -13.892 1.00 68.00 85 PRO A O 1
ATOM 688 N N . THR A 1 86 ? 5.817 -14.344 -15.153 1.00 63.41 86 THR A N 1
ATOM 689 C CA . THR A 1 86 ? 6.026 -15.014 -16.432 1.00 63.41 86 THR A CA 1
ATOM 690 C C . THR A 1 86 ? 7.484 -14.824 -16.841 1.00 63.41 86 THR A C 1
ATOM 692 O O . THR A 1 86 ? 8.023 -13.733 -16.628 1.00 63.41 86 THR A O 1
ATOM 695 N N . PRO A 1 87 ? 8.133 -15.841 -17.436 1.00 61.75 87 PRO A N 1
ATOM 696 C CA . PRO A 1 87 ? 9.446 -15.659 -18.041 1.00 61.75 87 PRO A CA 1
ATOM 697 C C . PRO A 1 87 ? 9.375 -14.483 -19.017 1.00 61.75 87 PRO A C 1
ATOM 699 O O . PRO A 1 87 ? 8.479 -14.449 -19.865 1.00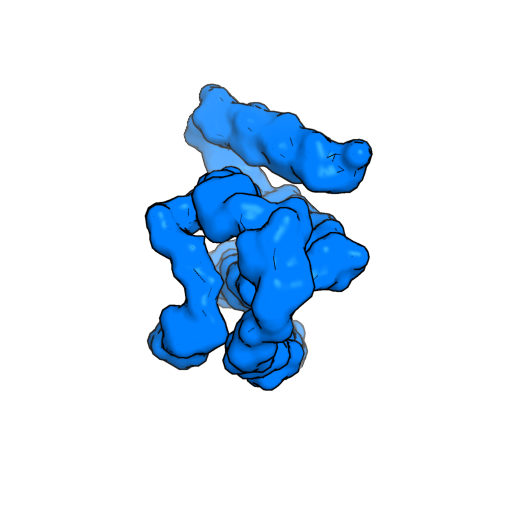 61.75 87 PRO A O 1
ATOM 702 N N . ARG A 1 88 ? 10.261 -13.493 -18.861 1.00 62.78 88 ARG A N 1
ATOM 703 C CA . ARG A 1 88 ? 10.299 -12.348 -19.776 1.00 62.78 88 ARG A CA 1
ATOM 704 C C . ARG A 1 88 ? 10.676 -12.839 -21.164 1.00 62.78 88 ARG A C 1
ATOM 706 O O . ARG A 1 88 ? 11.523 -13.717 -21.317 1.00 62.78 88 ARG A O 1
ATOM 713 N N . THR A 1 89 ? 10.020 -12.288 -22.176 1.00 65.19 89 THR A N 1
ATOM 714 C CA . THR A 1 89 ? 10.422 -12.551 -23.557 1.00 65.19 89 THR A CA 1
ATOM 715 C C . THR A 1 89 ? 11.696 -11.756 -23.861 1.00 65.19 89 THR A C 1
ATOM 717 O O . THR A 1 89 ? 11.899 -10.684 -23.297 1.00 65.19 89 THR A O 1
ATOM 720 N N . GLN A 1 90 ? 12.543 -12.226 -24.784 1.00 57.62 90 GLN A N 1
ATOM 721 C CA . GLN A 1 90 ? 13.781 -11.521 -25.183 1.00 57.62 90 GLN A CA 1
ATOM 722 C C . GLN A 1 90 ? 13.541 -10.082 -25.698 1.00 57.62 90 GLN A C 1
ATOM 724 O O . GLN A 1 90 ? 14.471 -9.290 -25.832 1.00 57.62 90 GLN A O 1
ATOM 729 N N . ILE A 1 91 ? 12.289 -9.743 -26.019 1.00 60.47 91 ILE A N 1
ATOM 730 C CA . ILE A 1 91 ? 11.853 -8.415 -26.456 1.00 60.47 91 ILE A CA 1
ATOM 731 C C . ILE A 1 91 ? 11.685 -7.474 -25.249 1.00 60.47 91 ILE A C 1
ATOM 733 O O . ILE A 1 91 ? 12.107 -6.322 -25.328 1.00 60.47 91 ILE A O 1
ATOM 737 N N . ASP A 1 92 ? 11.161 -7.968 -24.120 1.00 60.28 92 ASP A N 1
ATOM 738 C CA . ASP A 1 92 ? 11.020 -7.195 -22.874 1.00 60.28 92 ASP A CA 1
ATOM 739 C C . ASP A 1 92 ? 12.386 -6.818 -22.284 1.00 60.28 92 ASP A C 1
ATOM 741 O O . ASP A 1 92 ? 12.573 -5.694 -21.824 1.00 60.28 92 ASP A O 1
ATOM 745 N N . GLU A 1 93 ? 13.366 -7.725 -22.365 1.00 59.94 93 GLU A N 1
ATOM 746 C CA . GLU A 1 93 ? 14.750 -7.484 -21.920 1.00 59.94 93 GLU A CA 1
ATOM 747 C C . GLU A 1 93 ? 15.454 -6.372 -22.716 1.00 59.94 93 GLU A C 1
ATOM 749 O O . GLU A 1 93 ? 16.395 -5.754 -22.222 1.00 59.94 93 GLU A O 1
ATOM 754 N N . ARG A 1 94 ? 15.007 -6.103 -23.951 1.00 58.50 94 ARG A N 1
ATOM 755 C CA . ARG A 1 94 ? 15.594 -5.081 -24.835 1.00 58.50 94 ARG A CA 1
ATOM 756 C C . ARG A 1 94 ? 14.882 -3.726 -24.781 1.00 58.50 94 ARG A C 1
ATOM 758 O O . ARG A 1 94 ? 15.443 -2.760 -25.293 1.00 58.50 94 ARG A O 1
ATOM 765 N N . LEU A 1 95 ? 13.671 -3.646 -24.220 1.00 64.50 95 LEU A N 1
ATOM 766 C CA . LEU A 1 95 ? 12.825 -2.439 -24.229 1.00 64.50 95 LEU A CA 1
ATOM 767 C C . LEU A 1 95 ? 12.865 -1.650 -22.913 1.00 64.50 95 LEU A C 1
ATOM 769 O O . LEU A 1 95 ? 12.822 -0.422 -22.950 1.00 64.50 95 LEU A O 1
ATOM 773 N N . GLU A 1 96 ? 12.979 -2.324 -21.769 1.00 65.38 96 GLU A N 1
ATOM 774 C CA . GLU A 1 96 ? 13.178 -1.691 -20.462 1.00 65.38 96 GLU A CA 1
ATOM 775 C C . GLU A 1 96 ? 14.428 -2.278 -19.803 1.00 65.38 96 GLU A C 1
ATOM 777 O O . GLU A 1 96 ? 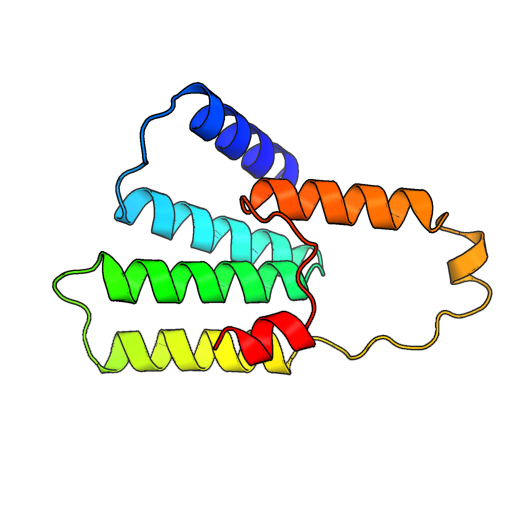14.503 -3.478 -19.542 1.00 65.38 96 GLU A O 1
ATOM 782 N N . THR A 1 97 ? 15.418 -1.435 -19.499 1.00 74.88 97 THR A N 1
ATOM 783 C CA . THR A 1 97 ? 16.578 -1.858 -18.709 1.00 74.88 97 THR A CA 1
ATOM 784 C C . THR A 1 97 ? 16.095 -2.320 -17.335 1.00 74.88 97 THR A C 1
ATOM 786 O O . THR A 1 97 ? 15.321 -1.617 -16.680 1.00 74.88 97 THR A O 1
ATOM 789 N N . GLU A 1 98 ? 16.573 -3.470 -16.856 1.00 71.62 98 GLU A N 1
ATOM 790 C CA . GLU A 1 98 ? 16.192 -4.001 -15.537 1.00 71.62 98 GLU A CA 1
ATOM 791 C C . GLU A 1 98 ? 16.397 -2.985 -14.403 1.00 71.62 98 GLU A C 1
ATOM 793 O O . GLU A 1 98 ? 15.631 -2.947 -13.438 1.00 71.62 98 GLU A O 1
ATOM 798 N N . GLU A 1 99 ? 17.395 -2.115 -14.549 1.00 77.81 99 GLU A N 1
ATOM 799 C CA . GLU A 1 99 ? 17.686 -1.016 -13.632 1.00 77.81 99 GLU A CA 1
ATOM 800 C C . GLU A 1 99 ? 16.519 -0.028 -13.499 1.00 77.81 99 GLU A C 1
ATOM 802 O O . GLU A 1 99 ? 16.132 0.305 -12.378 1.00 77.81 99 GLU A O 1
ATOM 807 N N . ALA A 1 100 ? 15.898 0.379 -14.610 1.00 81.62 100 ALA A N 1
ATOM 808 C CA . ALA A 1 100 ? 14.790 1.334 -14.608 1.00 81.62 100 ALA A CA 1
ATOM 809 C C . ALA A 1 100 ? 13.533 0.745 -13.946 1.00 81.62 100 ALA A C 1
ATOM 811 O O . ALA A 1 100 ? 12.834 1.422 -13.184 1.00 81.62 100 ALA A O 1
ATOM 812 N N . LEU A 1 101 ? 13.262 -0.543 -14.184 1.00 80.56 101 LEU A N 1
ATOM 813 C CA . LEU A 1 101 ? 12.159 -1.246 -13.533 1.00 80.56 101 LEU A CA 1
ATOM 814 C C . LEU A 1 101 ? 12.392 -1.365 -12.021 1.00 80.56 101 LEU A C 1
ATOM 816 O O . LEU A 1 101 ? 11.482 -1.100 -11.229 1.00 80.56 101 LEU A O 1
ATOM 820 N N . ASN A 1 102 ? 13.613 -1.720 -11.619 1.00 82.50 102 ASN A N 1
ATOM 821 C CA . ASN A 1 102 ? 13.994 -1.823 -10.214 1.00 82.50 102 ASN A CA 1
ATOM 822 C C . ASN A 1 102 ? 13.907 -0.465 -9.505 1.00 82.50 102 ASN A C 1
ATOM 824 O O . ASN A 1 102 ? 13.410 -0.383 -8.380 1.00 82.50 102 ASN A O 1
ATOM 828 N N . GLU A 1 103 ? 14.336 0.616 -10.153 1.00 86.06 103 GLU A N 1
ATOM 829 C CA . GLU A 1 103 ? 14.235 1.970 -9.609 1.00 86.06 103 GLU A CA 1
ATOM 830 C C . GLU A 1 103 ? 12.773 2.400 -9.428 1.00 86.06 103 GLU A C 1
ATOM 832 O O . GLU A 1 103 ? 12.386 2.878 -8.355 1.00 86.06 103 GLU A O 1
ATOM 837 N N . LYS A 1 104 ? 11.919 2.128 -10.422 1.00 86.00 104 LYS A N 1
ATOM 838 C CA . LYS A 1 104 ? 10.470 2.346 -10.323 1.00 86.00 104 LYS A CA 1
ATOM 839 C C . LYS A 1 104 ? 9.870 1.577 -9.147 1.00 86.00 104 LYS A C 1
ATOM 841 O O . LYS A 1 104 ? 9.123 2.155 -8.358 1.00 86.00 104 LYS A O 1
ATOM 846 N N . GLN A 1 105 ? 10.199 0.295 -8.990 1.00 86.69 105 GLN A N 1
ATOM 847 C CA . GLN A 1 105 ? 9.702 -0.518 -7.877 1.00 86.69 105 GLN A CA 1
ATOM 848 C C . GLN A 1 105 ? 10.162 0.017 -6.517 1.00 86.69 105 GLN A C 1
ATOM 850 O O . GLN A 1 105 ? 9.345 0.117 -5.599 1.00 86.69 105 GLN A O 1
ATOM 855 N N . LYS A 1 106 ? 11.429 0.427 -6.383 1.00 86.94 106 LYS A N 1
ATOM 856 C CA . LYS A 1 106 ? 11.950 1.062 -5.160 1.00 86.94 106 LYS A CA 1
ATOM 857 C C . LYS A 1 106 ? 11.206 2.354 -4.830 1.00 86.94 106 LYS A C 1
ATOM 859 O O . LYS A 1 106 ? 10.804 2.559 -3.685 1.00 86.94 106 LYS A O 1
ATOM 864 N N . ARG A 1 107 ? 10.944 3.191 -5.836 1.00 87.56 107 ARG A N 1
ATOM 865 C CA . ARG A 1 107 ? 10.180 4.432 -5.666 1.00 87.56 107 ARG A CA 1
ATOM 866 C C . ARG A 1 107 ? 8.768 4.156 -5.151 1.00 87.56 107 ARG A C 1
ATOM 868 O O . ARG A 1 107 ? 8.361 4.743 -4.154 1.00 87.56 107 ARG A O 1
ATOM 875 N N . LEU A 1 108 ? 8.052 3.203 -5.752 1.00 88.50 108 LEU A N 1
ATOM 876 C CA . LEU A 1 108 ? 6.707 2.813 -5.303 1.00 88.50 108 LEU A CA 1
ATOM 877 C C . LEU A 1 108 ? 6.699 2.186 -3.899 1.00 88.50 108 LEU A C 1
ATOM 879 O O . LEU A 1 108 ? 5.759 2.391 -3.132 1.00 88.50 108 LEU A O 1
ATOM 883 N N . THR A 1 109 ? 7.757 1.456 -3.550 1.00 88.94 109 THR A N 1
ATOM 884 C CA . THR A 1 109 ? 7.957 0.855 -2.222 1.00 88.94 109 THR A CA 1
ATOM 885 C C . THR A 1 109 ? 8.093 1.933 -1.145 1.00 88.94 109 THR A C 1
ATOM 887 O O . THR A 1 109 ? 7.426 1.864 -0.108 1.00 88.94 109 THR A O 1
ATOM 890 N N . SER A 1 110 ? 8.863 2.986 -1.436 1.00 86.81 110 SER A N 1
ATOM 891 C CA . SER A 1 110 ? 9.030 4.145 -0.554 1.00 86.81 110 SER A CA 1
ATOM 892 C C . SER A 1 110 ? 7.701 4.855 -0.258 1.00 86.81 110 SER A C 1
ATOM 894 O O . SER A 1 110 ? 7.417 5.166 0.897 1.00 86.81 110 SER A O 1
ATOM 896 N N . LEU A 1 111 ? 6.809 4.995 -1.252 1.00 86.69 111 LEU A N 1
ATOM 897 C CA . LEU A 1 111 ? 5.486 5.627 -1.072 1.00 86.69 111 LEU A CA 1
ATOM 898 C C . LEU A 1 111 ? 4.585 4.911 -0.061 1.00 86.69 111 LEU A C 1
ATOM 900 O O . LEU A 1 111 ? 3.700 5.524 0.546 1.00 86.69 111 LEU A O 1
ATOM 904 N N . LEU A 1 112 ? 4.797 3.608 0.116 1.00 87.31 112 LEU A N 1
ATOM 905 C CA . LEU A 1 112 ? 4.105 2.803 1.112 1.00 87.31 112 LEU A CA 1
ATOM 906 C C . LEU A 1 112 ? 4.875 2.701 2.431 1.00 87.31 112 LEU A C 1
ATOM 908 O O . LEU A 1 112 ? 4.409 1.994 3.321 1.00 87.31 112 LEU A O 1
ATOM 912 N N . SER A 1 113 ? 5.998 3.403 2.595 1.00 86.00 113 SER A N 1
ATOM 913 C CA . SER A 1 113 ? 6.885 3.312 3.763 1.00 86.00 113 SER A CA 1
ATOM 914 C C . SER A 1 113 ? 7.342 1.874 4.033 1.00 86.00 113 SER A C 1
ATOM 916 O O . SER A 1 113 ? 7.289 1.401 5.167 1.00 86.00 113 SER A O 1
ATOM 918 N N . LEU A 1 114 ? 7.703 1.150 2.974 1.00 86.19 114 LEU A N 1
ATOM 919 C CA . LEU A 1 114 ? 8.259 -0.200 3.045 1.00 86.19 114 LEU A CA 1
ATOM 920 C C . LEU A 1 114 ? 9.774 -0.132 2.816 1.00 86.19 114 LEU A C 1
ATOM 922 O O . LEU A 1 114 ? 10.246 0.738 2.087 1.00 86.19 114 LEU A O 1
ATOM 926 N N . GLN A 1 115 ? 10.532 -1.033 3.443 1.00 82.88 115 GLN A N 1
ATOM 927 C CA . GLN A 1 115 ? 11.984 -1.125 3.230 1.00 82.88 115 GLN A CA 1
ATOM 928 C C . GLN A 1 115 ? 12.337 -1.998 2.024 1.00 82.88 115 GLN A C 1
ATOM 930 O O . GLN A 1 115 ? 13.260 -1.678 1.279 1.00 82.88 115 GLN A O 1
ATOM 935 N N . GLU A 1 116 ? 11.578 -3.071 1.812 1.00 87.12 116 GLU A N 1
ATOM 936 C CA . GLU A 1 116 ? 11.790 -4.022 0.726 1.00 87.12 116 GLU A CA 1
ATOM 937 C C . GLU A 1 116 ? 10.626 -3.999 -0.257 1.00 87.12 116 GLU A C 1
ATOM 939 O O . GLU A 1 116 ? 9.475 -3.757 0.121 1.00 87.12 116 GLU A O 1
ATOM 944 N N . VAL A 1 117 ? 10.936 -4.269 -1.528 1.00 87.69 117 VAL A N 1
ATOM 945 C CA . VAL A 1 117 ? 9.919 -4.391 -2.572 1.00 87.69 117 VAL A CA 1
ATOM 946 C C . VAL A 1 117 ? 9.016 -5.573 -2.212 1.00 87.69 117 VAL A C 1
ATOM 948 O O . VAL A 1 117 ? 9.509 -6.698 -2.089 1.00 87.69 117 VAL A O 1
ATOM 951 N N . PRO A 1 118 ? 7.701 -5.355 -2.035 1.00 89.69 118 PRO A N 1
ATOM 952 C CA . PRO A 1 118 ? 6.802 -6.438 -1.683 1.00 89.69 118 PRO A CA 1
ATOM 953 C C . PRO A 1 118 ? 6.768 -7.469 -2.812 1.00 89.69 118 PRO A C 1
ATOM 955 O O . PRO A 1 118 ? 6.785 -7.126 -3.994 1.00 89.69 118 PRO A O 1
ATOM 958 N N . THR A 1 119 ? 6.680 -8.743 -2.445 1.00 89.81 119 THR A N 1
ATOM 959 C CA . THR A 1 119 ? 6.470 -9.854 -3.375 1.00 89.81 119 THR A CA 1
ATOM 960 C C . THR A 1 119 ? 5.216 -10.614 -2.974 1.00 89.81 119 THR A C 1
ATOM 962 O O . THR A 1 119 ? 4.762 -10.544 -1.832 1.00 89.81 119 THR A O 1
ATOM 965 N N . ARG A 1 120 ? 4.647 -11.391 -3.899 1.00 88.38 120 ARG A N 1
ATOM 966 C CA . ARG A 1 120 ? 3.518 -12.270 -3.566 1.00 88.38 120 ARG A CA 1
ATOM 967 C C . ARG A 1 120 ? 3.857 -13.182 -2.379 1.00 88.38 120 ARG A C 1
ATOM 969 O O . ARG A 1 120 ? 3.041 -13.335 -1.481 1.00 88.38 120 ARG A O 1
ATOM 976 N N . THR A 1 121 ? 5.067 -13.739 -2.352 1.00 88.25 121 THR A N 1
ATOM 977 C CA . THR A 1 121 ? 5.528 -14.632 -1.280 1.00 88.25 121 THR A CA 1
ATOM 978 C C . THR A 1 121 ? 5.655 -13.914 0.061 1.00 88.25 121 THR A C 1
ATOM 980 O O . THR A 1 121 ? 5.222 -14.463 1.071 1.00 88.25 121 THR A O 1
ATOM 983 N N . SER A 1 122 ? 6.194 -12.687 0.089 1.00 89.38 122 SER A N 1
ATOM 984 C CA . SER A 1 122 ? 6.280 -11.920 1.338 1.00 89.38 122 SER A CA 1
ATOM 985 C C . SER A 1 122 ? 4.890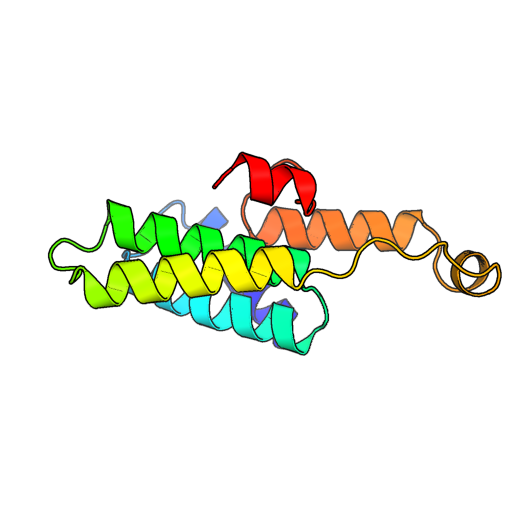 -11.575 1.871 1.00 89.38 122 SER A C 1
ATOM 987 O O . SER A 1 122 ? 4.623 -11.790 3.043 1.00 89.38 122 SER A O 1
ATOM 989 N N . LEU A 1 123 ? 3.971 -11.147 1.000 1.00 88.62 123 LEU A N 1
ATOM 990 C CA . LEU A 1 123 ? 2.606 -10.800 1.400 1.00 88.62 123 LEU A CA 1
ATOM 991 C C . LEU A 1 123 ? 1.810 -11.997 1.928 1.00 88.62 123 LEU A C 1
ATOM 993 O O . LEU A 1 123 ? 1.007 -11.822 2.833 1.00 88.62 123 LEU A O 1
ATOM 997 N N . ILE A 1 124 ? 2.023 -13.198 1.378 1.00 88.94 124 ILE A N 1
ATOM 998 C CA . ILE A 1 124 ? 1.392 -14.427 1.886 1.00 88.94 124 ILE A CA 1
ATOM 999 C C . ILE A 1 124 ? 1.906 -14.767 3.287 1.00 88.94 124 ILE A C 1
ATOM 1001 O O . ILE A 1 124 ? 1.129 -15.216 4.120 1.00 88.94 124 ILE A O 1
ATOM 1005 N N . ARG A 1 125 ? 3.201 -14.561 3.545 1.00 88.06 125 ARG A N 1
ATOM 1006 C CA . ARG A 1 125 ? 3.801 -14.794 4.864 1.00 88.06 125 ARG A CA 1
ATOM 1007 C C . ARG A 1 125 ? 3.317 -13.786 5.910 1.00 88.06 125 ARG A C 1
ATOM 1009 O O . ARG A 1 125 ? 3.240 -14.138 7.079 1.00 88.06 125 ARG A O 1
ATOM 1016 N N . ASP A 1 126 ? 3.032 -12.557 5.491 1.00 82.06 126 ASP A N 1
ATOM 1017 C CA . ASP A 1 126 ? 2.635 -11.462 6.381 1.00 82.06 126 ASP A CA 1
ATOM 1018 C C . ASP A 1 126 ? 1.116 -11.441 6.691 1.00 82.06 126 ASP A C 1
ATOM 1020 O O . ASP A 1 126 ? 0.664 -10.572 7.442 1.00 82.06 126 ASP A O 1
ATOM 1024 N N . MET A 1 127 ? 0.320 -12.351 6.104 1.00 73.19 127 MET A N 1
ATOM 1025 C CA . MET A 1 127 ? -1.097 -12.564 6.461 1.00 73.19 127 MET A CA 1
ATOM 1026 C C . MET A 1 127 ? -1.248 -13.355 7.759 1.00 73.19 127 MET A C 1
ATOM 1028 O O . MET A 1 127 ? -2.176 -12.999 8.525 1.00 73.19 127 MET A O 1
#